Protein AF-A0A7W1AEA5-F1 (afdb_monomer)

Foldseek 3Di:
DFQLVQWDFPDDAAEQFDFQVNVVCVCVVVVHFKHFYAPDPPQQAGDFMDGPVLCVVVDVVVPHDRRPHTPNSSGDPPAAEEERGDDQAQAEGEPQPDVVPPPDQHKYFYAHPVRHGGTIRRHSVPDPRHHYDDD

Secondary structure (DSSP, 8-state):
-BHHHHSEES---EETT-BHHHHHHHHHHHT-SEEEEES-TTT-BEEEEEEHHHIIIIIITTT--TTS-BSTTT-BS-S-EE-TT-B-TT-EEE--S-TT-TTPPP-EEEE-TT-BEEEEES-GGGSTT-EEE--

Mean predicted aligned error: 2.83 Å

Nearest PDB structures (foldseek):
  3usb-assembly1_A  TM=7.096E-01  e=6.821E-07  Bacillus anthracis str. Ames
  1zfj-assembly1_A  TM=7.192E-01  e=8.841E-07  Streptococcus pyogenes
  2rif-assembly1_A  TM=8.170E-01  e=1.263E-05  unclassified
  3tsd-assembly1_A  TM=7.100E-01  e=1.305E-06  Bacillus anthracis str. Ames
  2pfi-assembly1_A  TM=6.129E-01  e=7.279E-05  Homo sapiens

pLDDT: mean 95.32, std 5.15, range [71.5, 98.75]

Sequence (135 aa):
MKASDAMVADPHVAVAGAMASEVAIMLRTRNISVVPVVDDHRTRRLLGTLSDRDLVTRCLAEGKHPWHTRADSLMRTNSPVVGPDQELTGYQVRMDLDPNESHLRPTITVVDGEGLVIGFISHPEQIAGVEIVWG

Radius of gyration: 14.47 Å; Cα contacts (8 Å, |Δi|>4): 286; chains: 1; bounding box: 31×28×40 Å

Structure (mmCIF, N/CA/C/O backbone):
data_AF-A0A7W1AEA5-F1
#
_entry.id   AF-A0A7W1AEA5-F1
#
loop_
_atom_site.group_PDB
_atom_site.id
_atom_site.type_symbol
_atom_site.label_atom_id
_atom_site.label_alt_id
_atom_site.label_comp_id
_atom_site.label_asym_id
_atom_site.label_entity_id
_atom_site.label_seq_id
_atom_site.pdbx_PDB_ins_code
_atom_site.Cartn_x
_atom_site.Cartn_y
_atom_site.Cartn_z
_atom_site.occupancy
_atom_site.B_iso_or_equiv
_atom_site.auth_seq_id
_atom_site.auth_comp_id
_atom_site.auth_asym_id
_atom_site.auth_atom_id
_atom_site.pdbx_PDB_model_num
ATOM 1 N N . MET A 1 1 ? -11.798 4.882 18.206 1.00 94.31 1 MET A N 1
ATOM 2 C CA . MET A 1 1 ? -12.403 4.697 16.863 1.00 94.31 1 MET A CA 1
ATOM 3 C C . MET A 1 1 ? -11.653 3.552 16.243 1.00 94.31 1 MET A C 1
ATOM 5 O O . MET A 1 1 ? -10.424 3.582 16.260 1.00 94.31 1 MET A O 1
ATOM 9 N N . LYS A 1 2 ? -12.376 2.558 15.742 1.00 97.75 2 LYS A N 1
ATOM 10 C CA . LYS A 1 2 ? -11.774 1.364 15.165 1.00 97.75 2 LYS A CA 1
ATOM 11 C C . LYS A 1 2 ? -11.379 1.595 13.712 1.00 97.75 2 LYS A C 1
ATOM 13 O O . LYS A 1 2 ? -11.933 2.462 13.039 1.00 97.75 2 LYS A O 1
ATOM 18 N N . ALA A 1 3 ? -10.454 0.788 13.204 1.00 98.19 3 ALA A N 1
ATOM 19 C CA . ALA A 1 3 ? -10.072 0.811 11.796 1.00 98.19 3 ALA A CA 1
ATOM 20 C C . ALA A 1 3 ? -11.276 0.584 10.866 1.00 98.19 3 ALA A C 1
ATOM 22 O O . ALA A 1 3 ? -11.394 1.258 9.842 1.00 98.19 3 ALA A O 1
ATOM 23 N N . SER A 1 4 ? -12.205 -0.294 11.252 1.00 98.06 4 SER A N 1
ATOM 24 C CA . SER A 1 4 ? -13.454 -0.537 10.523 1.00 98.06 4 SER A CA 1
ATOM 25 C C . SER A 1 4 ? -14.372 0.684 10.419 1.00 98.06 4 SER A C 1
ATOM 27 O O . SER A 1 4 ? -15.114 0.782 9.445 1.00 98.06 4 SER A O 1
ATOM 29 N N . ASP A 1 5 ? -14.301 1.623 11.368 1.00 97.44 5 ASP A N 1
ATOM 30 C CA . ASP A 1 5 ? -15.108 2.850 11.355 1.00 97.44 5 ASP A CA 1
ATOM 31 C C . ASP A 1 5 ? -14.573 3.887 10.348 1.00 97.44 5 ASP A C 1
ATOM 33 O O . ASP A 1 5 ? -15.313 4.769 9.915 1.00 97.44 5 ASP A O 1
ATOM 37 N N . ALA A 1 6 ? -13.283 3.807 9.995 1.00 97.50 6 ALA A N 1
ATOM 38 C CA . ALA A 1 6 ? -12.587 4.810 9.183 1.00 97.50 6 ALA A CA 1
ATOM 39 C C . ALA A 1 6 ? -12.165 4.318 7.788 1.00 97.50 6 ALA A C 1
ATOM 41 O O . ALA A 1 6 ? -11.844 5.127 6.916 1.00 97.50 6 ALA A O 1
ATOM 42 N N . MET A 1 7 ? -12.111 3.004 7.572 1.00 97.88 7 MET A N 1
ATOM 43 C CA . MET A 1 7 ? -11.662 2.421 6.309 1.00 97.88 7 MET A CA 1
ATOM 44 C C . MET A 1 7 ? -12.674 2.611 5.176 1.00 97.88 7 MET A C 1
ATOM 46 O O . MET A 1 7 ? -13.887 2.581 5.375 1.00 97.88 7 MET A O 1
ATOM 50 N N . VAL A 1 8 ? -12.169 2.671 3.946 1.00 97.81 8 VAL A N 1
ATOM 51 C CA . VAL A 1 8 ? -12.970 2.329 2.769 1.00 97.81 8 VAL A CA 1
ATOM 52 C C . VAL A 1 8 ? -13.068 0.808 2.713 1.00 97.81 8 VAL A C 1
ATOM 54 O O . VAL A 1 8 ? -12.049 0.135 2.549 1.00 97.81 8 VAL A O 1
ATOM 57 N N . ALA A 1 9 ? -14.278 0.276 2.879 1.00 97.88 9 ALA A N 1
ATOM 58 C CA . ALA A 1 9 ? -14.550 -1.152 2.749 1.00 97.88 9 ALA A CA 1
ATOM 59 C C . ALA A 1 9 ? -14.453 -1.605 1.285 1.00 97.88 9 ALA A C 1
ATOM 61 O O . ALA A 1 9 ? -14.742 -0.828 0.376 1.00 97.88 9 ALA A O 1
ATOM 62 N N . ASP A 1 10 ? -14.066 -2.866 1.075 1.00 95.69 10 ASP A N 1
ATOM 63 C CA . ASP A 1 10 ? -13.898 -3.470 -0.255 1.00 95.69 10 ASP A CA 1
ATOM 64 C C . ASP A 1 10 ? -13.075 -2.591 -1.228 1.00 95.69 10 ASP A C 1
ATOM 66 O O . ASP A 1 10 ? -13.551 -2.181 -2.292 1.00 95.69 10 ASP A O 1
ATOM 70 N N . PRO A 1 11 ? -11.824 -2.241 -0.867 1.00 96.81 11 PRO A N 1
ATOM 71 C CA . PRO A 1 11 ? -11.009 -1.367 -1.695 1.00 96.81 11 PRO A CA 1
ATOM 72 C C . PRO A 1 11 ? -10.676 -2.045 -3.026 1.00 96.81 11 PRO A C 1
ATOM 74 O O . PRO A 1 11 ? -10.617 -3.274 -3.130 1.00 96.81 11 PRO A O 1
ATOM 77 N N . HIS A 1 12 ? -10.379 -1.241 -4.047 1.00 97.62 12 HIS A N 1
ATOM 78 C CA . HIS A 1 12 ? -9.722 -1.765 -5.241 1.00 97.62 12 HIS A CA 1
ATOM 79 C C . HIS A 1 12 ? -8.379 -2.394 -4.861 1.00 97.62 12 HIS A C 1
ATOM 81 O O . HIS A 1 12 ? -7.667 -1.865 -4.010 1.00 97.62 12 HIS A O 1
ATOM 87 N N . VAL A 1 13 ? -8.044 -3.513 -5.501 1.00 98.25 13 VAL A N 1
ATOM 88 C CA . VAL A 1 13 ? -6.787 -4.243 -5.307 1.00 98.25 13 VAL A CA 1
ATOM 89 C C . VAL A 1 13 ? -6.163 -4.564 -6.661 1.00 98.25 13 VAL A C 1
ATOM 91 O O . VAL A 1 13 ? -6.878 -4.782 -7.642 1.00 98.25 13 VAL A O 1
ATOM 94 N N . ALA A 1 14 ? -4.836 -4.621 -6.710 1.00 98.50 14 ALA A N 1
ATOM 95 C CA . ALA A 1 14 ? -4.098 -5.186 -7.831 1.00 98.50 14 ALA A CA 1
ATOM 96 C C . ALA A 1 14 ? -3.688 -6.622 -7.490 1.00 98.50 14 ALA A C 1
ATOM 98 O O . ALA A 1 14 ? -3.293 -6.901 -6.364 1.00 98.50 14 ALA A O 1
ATOM 99 N N . VAL A 1 15 ? -3.755 -7.544 -8.446 1.00 98.50 15 VAL A N 1
ATOM 100 C CA . VAL A 1 15 ? -3.172 -8.880 -8.254 1.00 98.50 15 VAL A CA 1
ATOM 101 C C . VAL A 1 15 ? -1.670 -8.844 -8.512 1.00 98.50 15 VAL A C 1
ATOM 103 O O . VAL A 1 15 ? -1.200 -8.057 -9.333 1.00 98.50 15 VAL A O 1
ATOM 106 N N . ALA A 1 16 ? -0.925 -9.732 -7.858 1.00 98.12 16 ALA A N 1
ATOM 107 C CA . ALA A 1 16 ? 0.528 -9.862 -7.956 1.00 98.12 16 ALA A CA 1
ATOM 108 C C . ALA A 1 16 ? 1.052 -9.815 -9.403 1.00 98.12 16 ALA A C 1
ATOM 110 O O . ALA A 1 16 ? 2.032 -9.136 -9.708 1.00 98.12 16 ALA A O 1
ATOM 111 N N . GLY A 1 17 ? 0.362 -10.517 -10.307 1.00 98.25 17 GLY A N 1
ATOM 112 C CA . GLY A 1 17 ? 0.736 -10.626 -11.715 1.00 98.25 17 GLY A CA 1
ATOM 113 C C . GLY A 1 17 ? 0.302 -9.478 -12.624 1.00 98.25 17 GLY A C 1
ATOM 114 O O . GLY A 1 17 ? 0.660 -9.520 -13.799 1.00 98.25 17 GLY A O 1
ATOM 115 N N . ALA A 1 18 ? -0.441 -8.487 -12.122 1.00 98.50 18 ALA A N 1
ATOM 116 C CA . ALA A 1 18 ? -0.842 -7.330 -12.917 1.00 98.50 18 ALA A CA 1
ATOM 117 C C . ALA A 1 18 ? 0.392 -6.555 -13.393 1.00 98.50 18 ALA A C 1
ATOM 119 O O . ALA A 1 18 ? 1.368 -6.406 -12.657 1.00 98.50 18 ALA A O 1
ATOM 120 N N . MET A 1 19 ? 0.352 -6.042 -14.615 1.00 98.75 19 MET A N 1
ATOM 121 C CA . MET A 1 19 ? 1.418 -5.218 -15.165 1.00 98.75 19 MET A CA 1
ATOM 122 C C . MET A 1 19 ? 1.382 -3.820 -14.546 1.00 98.75 19 MET A C 1
ATOM 124 O O . MET A 1 19 ? 0.322 -3.265 -14.258 1.00 98.75 19 MET A O 1
ATOM 128 N N . ALA A 1 20 ? 2.548 -3.194 -14.411 1.00 98.75 20 ALA A N 1
ATOM 129 C CA . ALA A 1 20 ? 2.695 -1.828 -13.916 1.00 98.75 20 ALA A CA 1
ATOM 130 C C . ALA A 1 20 ? 1.814 -0.828 -14.692 1.00 98.75 20 ALA A C 1
ATOM 132 O O . ALA A 1 20 ? 1.241 0.091 -14.111 1.00 98.75 20 ALA A O 1
ATOM 133 N N . SER A 1 21 ? 1.651 -1.038 -16.001 1.00 98.62 21 SER A N 1
ATOM 134 C CA . SER A 1 21 ? 0.723 -0.284 -16.857 1.00 98.62 21 SER A CA 1
ATOM 135 C C . SER A 1 21 ? -0.750 -0.452 -16.461 1.00 98.62 21 SER A C 1
ATOM 137 O O . SER A 1 21 ? -1.481 0.537 -16.423 1.00 98.62 21 SER A O 1
ATOM 139 N N . GLU A 1 22 ? -1.191 -1.663 -16.124 1.00 98.62 22 GLU A N 1
ATOM 140 C CA . GLU A 1 22 ? -2.557 -1.934 -15.659 1.00 98.62 22 GLU A CA 1
ATOM 141 C C . GLU A 1 22 ? -2.817 -1.259 -14.311 1.00 98.62 22 GLU A C 1
ATOM 143 O O . GLU A 1 22 ? -3.857 -0.624 -14.127 1.00 98.62 22 GLU A O 1
ATOM 148 N N . VAL A 1 23 ? -1.838 -1.309 -13.400 1.00 98.69 23 VAL A N 1
ATOM 149 C CA . VAL A 1 23 ? -1.905 -0.581 -12.126 1.00 98.69 23 VAL A CA 1
ATOM 150 C C . VAL A 1 23 ? -1.980 0.925 -12.376 1.00 98.69 23 VAL A C 1
ATOM 152 O O . VAL A 1 23 ? -2.868 1.579 -11.839 1.00 98.69 23 VAL A O 1
ATOM 155 N N . ALA A 1 24 ? -1.136 1.487 -13.246 1.00 98.62 24 ALA A N 1
ATOM 156 C CA . ALA A 1 24 ? -1.178 2.911 -13.590 1.00 98.62 24 ALA A CA 1
ATOM 157 C C . ALA A 1 24 ? -2.547 3.341 -14.154 1.00 98.62 24 ALA A C 1
ATOM 159 O O . ALA A 1 24 ? -3.085 4.391 -13.791 1.00 98.62 24 ALA A O 1
ATOM 160 N N . ILE A 1 25 ? -3.140 2.516 -15.024 1.00 98.62 25 ILE A N 1
ATOM 161 C CA . ILE A 1 25 ? -4.488 2.739 -15.557 1.00 98.62 25 ILE A CA 1
ATOM 162 C C . ILE A 1 25 ? -5.525 2.690 -14.434 1.00 98.62 25 ILE A C 1
ATOM 164 O O . ILE A 1 25 ? -6.415 3.543 -14.413 1.00 98.62 25 ILE A O 1
ATOM 168 N N . MET A 1 26 ? -5.418 1.739 -13.501 1.00 98.44 26 MET A N 1
ATOM 169 C CA . MET A 1 26 ? -6.302 1.639 -12.339 1.00 98.44 26 MET A CA 1
ATOM 170 C C . MET A 1 26 ? -6.211 2.889 -11.460 1.00 98.44 26 MET A C 1
ATOM 172 O O . MET A 1 26 ? -7.250 3.485 -11.185 1.00 98.44 26 MET A O 1
ATOM 176 N N . LEU A 1 27 ? -5.000 3.321 -11.091 1.00 97.94 27 LEU A N 1
ATOM 177 C CA . LEU A 1 27 ? -4.765 4.520 -10.280 1.00 97.94 27 LEU A CA 1
ATOM 178 C C . LEU A 1 27 ? -5.433 5.752 -10.911 1.00 97.94 27 LEU A C 1
ATOM 180 O O . LEU A 1 27 ? -6.242 6.425 -10.271 1.00 97.94 27 LEU A O 1
ATOM 184 N N . ARG A 1 28 ? -5.208 5.980 -12.214 1.00 98.31 28 ARG A N 1
ATOM 185 C CA . ARG A 1 28 ? -5.842 7.081 -12.959 1.00 98.31 28 ARG A CA 1
ATOM 186 C C . ARG A 1 28 ? -7.364 6.954 -13.008 1.00 98.31 28 ARG A C 1
ATOM 188 O O . ARG A 1 28 ? -8.075 7.915 -12.743 1.00 98.31 28 ARG A O 1
ATOM 195 N N . THR A 1 29 ? -7.869 5.787 -13.398 1.00 98.25 29 THR A N 1
ATOM 196 C CA . THR A 1 29 ? -9.301 5.584 -13.688 1.00 98.25 29 THR A CA 1
ATOM 197 C C . THR A 1 29 ? -10.144 5.610 -12.418 1.00 98.25 29 THR A C 1
ATOM 199 O O . THR A 1 29 ? -11.287 6.057 -12.445 1.00 98.25 29 THR A O 1
ATOM 202 N N . ARG A 1 30 ? -9.586 5.136 -11.301 1.00 97.31 30 ARG A N 1
ATOM 203 C CA . ARG A 1 30 ? -10.244 5.136 -9.991 1.00 97.31 30 ARG A CA 1
ATOM 204 C C . ARG A 1 30 ? -9.942 6.389 -9.170 1.00 97.31 30 ARG A C 1
ATOM 206 O O . ARG A 1 30 ? -10.510 6.530 -8.096 1.00 97.31 30 ARG A O 1
ATOM 213 N N . ASN A 1 31 ? -9.099 7.289 -9.682 1.00 96.25 31 ASN A N 1
ATOM 214 C CA . ASN A 1 31 ? -8.654 8.503 -9.000 1.00 96.25 31 ASN A CA 1
ATOM 215 C C . ASN A 1 31 ? -8.061 8.212 -7.605 1.00 96.25 31 ASN A C 1
ATOM 217 O O . ASN A 1 31 ? -8.451 8.812 -6.606 1.00 96.25 31 ASN A O 1
ATOM 221 N N . ILE A 1 32 ? -7.135 7.251 -7.548 1.00 95.75 32 ILE A N 1
ATOM 222 C CA . ILE A 1 32 ? -6.411 6.825 -6.340 1.00 95.75 32 ILE A CA 1
ATOM 223 C C . ILE A 1 32 ? -4.904 6.808 -6.619 1.00 95.75 32 ILE A C 1
ATOM 225 O O . ILE A 1 32 ? -4.492 6.690 -7.770 1.00 95.75 32 ILE A O 1
ATOM 229 N N . SER A 1 33 ? -4.074 6.891 -5.578 1.00 95.12 33 SER A N 1
ATOM 230 C CA . SER A 1 33 ? -2.606 6.926 -5.713 1.00 95.12 33 SER A CA 1
ATOM 231 C C . SER A 1 33 ? -1.879 5.715 -5.125 1.00 95.12 33 SER A C 1
ATOM 233 O O . SER A 1 33 ? -0.684 5.554 -5.359 1.00 95.12 33 SER A O 1
ATOM 235 N N . VAL A 1 34 ? -2.579 4.854 -4.379 1.00 96.56 34 VAL A N 1
ATOM 236 C CA . VAL A 1 34 ? -2.027 3.640 -3.759 1.00 96.56 34 VAL A CA 1
ATOM 237 C C . VAL A 1 34 ? -3.066 2.529 -3.827 1.00 96.56 34 VAL A C 1
ATOM 239 O O . VAL A 1 34 ? -4.259 2.787 -3.660 1.00 96.56 34 VAL A O 1
ATOM 242 N N . VAL A 1 35 ? -2.612 1.300 -4.053 1.00 97.44 35 VAL A N 1
ATOM 243 C CA . VAL A 1 35 ? -3.461 0.111 -4.095 1.00 97.44 35 VAL A CA 1
ATOM 244 C C . VAL A 1 35 ? -2.810 -1.051 -3.329 1.00 97.44 35 VAL A C 1
ATOM 246 O O . VAL A 1 35 ? -1.599 -1.255 -3.460 1.00 97.44 35 VAL A O 1
ATOM 249 N N . PRO A 1 36 ? -3.565 -1.836 -2.537 1.00 98.25 36 PRO A N 1
ATOM 250 C CA . PRO A 1 36 ? -3.083 -3.113 -2.025 1.00 98.25 36 PRO A CA 1
ATOM 251 C C . PRO A 1 36 ? -2.812 -4.093 -3.169 1.00 98.25 36 PRO A C 1
ATOM 253 O O . PRO A 1 36 ? -3.607 -4.215 -4.105 1.00 98.25 36 PRO A O 1
ATOM 256 N N . VAL A 1 37 ? -1.701 -4.811 -3.073 1.00 98.69 37 VAL A N 1
ATOM 257 C CA . VAL A 1 37 ? -1.349 -5.914 -3.963 1.00 98.69 37 VAL A CA 1
ATOM 258 C C . VAL A 1 37 ? -1.678 -7.223 -3.260 1.00 98.69 37 VAL A C 1
ATOM 260 O O . VAL A 1 37 ? -1.246 -7.442 -2.128 1.00 98.69 37 VAL A O 1
ATOM 263 N N . VAL A 1 38 ? -2.448 -8.080 -3.923 1.00 98.69 38 VAL A N 1
ATOM 264 C CA . VAL A 1 38 ? -2.935 -9.356 -3.387 1.00 98.69 38 VAL A CA 1
ATOM 265 C C . VAL A 1 38 ? -2.481 -10.546 -4.231 1.00 98.69 38 VAL A C 1
ATOM 267 O O . VAL A 1 38 ? -2.082 -10.378 -5.383 1.00 98.69 38 VAL A O 1
ATOM 270 N N . ASP A 1 39 ? -2.541 -11.750 -3.667 1.00 98.12 39 ASP A N 1
ATOM 271 C CA . ASP A 1 39 ? -2.245 -13.007 -4.371 1.00 98.12 39 ASP A CA 1
ATOM 272 C C . ASP A 1 39 ? -3.164 -13.233 -5.581 1.00 98.12 39 ASP A C 1
ATOM 274 O O . ASP A 1 39 ? -2.685 -13.416 -6.702 1.00 98.12 39 ASP A O 1
ATOM 278 N N . ASP A 1 40 ? -4.476 -13.165 -5.368 1.00 96.75 40 ASP A N 1
ATOM 279 C CA . ASP A 1 40 ? -5.507 -13.316 -6.384 1.00 96.75 40 ASP A CA 1
ATOM 280 C C . ASP A 1 40 ? -6.800 -12.557 -6.019 1.00 96.75 40 ASP A C 1
ATOM 282 O O . ASP A 1 40 ? -6.961 -12.024 -4.921 1.00 96.75 40 ASP A O 1
ATOM 286 N N . HIS A 1 41 ? -7.738 -12.460 -6.967 1.00 93.38 41 HIS A N 1
ATOM 287 C CA . HIS A 1 41 ? -8.995 -11.724 -6.774 1.00 93.38 41 HIS A CA 1
ATOM 288 C C . HIS A 1 41 ? -10.023 -12.435 -5.883 1.00 93.38 41 HIS A C 1
ATOM 290 O O . HIS A 1 41 ? -10.981 -11.799 -5.447 1.00 93.38 41 HIS A O 1
ATOM 296 N N . ARG A 1 42 ? -9.873 -13.741 -5.656 1.00 92.75 42 ARG A N 1
ATOM 297 C CA . ARG A 1 42 ? -10.823 -14.571 -4.916 1.00 92.75 42 ARG A CA 1
ATOM 298 C C . ARG A 1 42 ? -10.508 -14.573 -3.427 1.00 92.75 42 ARG A C 1
ATOM 300 O O . ARG A 1 42 ? -11.419 -14.382 -2.632 1.00 92.75 42 ARG A O 1
ATOM 307 N N . THR A 1 43 ? -9.254 -14.812 -3.057 1.00 93.81 43 THR A N 1
ATOM 308 C CA . THR A 1 43 ? -8.801 -14.778 -1.659 1.00 93.81 43 THR A CA 1
ATOM 309 C C . THR A 1 43 ? -8.493 -13.350 -1.236 1.00 93.81 43 THR A C 1
ATOM 311 O O . THR A 1 43 ? -8.894 -12.946 -0.155 1.00 93.81 43 THR A O 1
ATOM 314 N N . ARG A 1 44 ? -7.846 -12.553 -2.097 1.00 97.50 44 ARG A N 1
ATOM 315 C CA . ARG A 1 44 ? -7.397 -11.186 -1.790 1.00 97.50 44 ARG A CA 1
ATOM 316 C C . ARG A 1 44 ? -6.459 -11.134 -0.583 1.00 97.50 44 ARG A C 1
ATOM 318 O O . ARG A 1 44 ? -6.510 -10.183 0.201 1.00 97.50 44 ARG A O 1
ATOM 325 N N . ARG A 1 45 ? -5.603 -12.141 -0.413 1.00 98.44 45 ARG A N 1
ATOM 326 C CA . ARG A 1 45 ? -4.598 -12.151 0.653 1.00 98.44 45 ARG A CA 1
ATOM 327 C C . ARG A 1 45 ? -3.573 -11.064 0.375 1.00 98.44 45 ARG A C 1
ATOM 329 O O . ARG A 1 45 ? -2.998 -11.022 -0.711 1.00 98.44 45 ARG A O 1
ATOM 336 N N . LEU A 1 46 ? -3.336 -10.198 1.354 1.00 98.62 46 LEU A N 1
ATOM 337 C CA . LEU A 1 46 ? -2.394 -9.094 1.203 1.00 98.62 46 LEU A CA 1
ATOM 338 C C . LEU A 1 46 ? -0.965 -9.606 0.986 1.00 98.62 46 LEU A C 1
ATOM 340 O O . LEU A 1 46 ? -0.469 -10.427 1.756 1.00 98.62 46 LEU A O 1
ATOM 344 N N . LEU A 1 47 ? -0.292 -9.062 -0.025 1.00 98.31 47 LEU A N 1
ATOM 345 C CA . LEU A 1 47 ? 1.140 -9.250 -0.261 1.00 98.31 47 LEU A CA 1
ATOM 346 C C . LEU A 1 47 ? 1.939 -7.968 -0.014 1.00 98.31 47 LEU A C 1
ATOM 348 O O . LEU A 1 47 ? 3.083 -8.033 0.425 1.00 98.31 47 LEU A O 1
ATOM 352 N N . GLY A 1 48 ? 1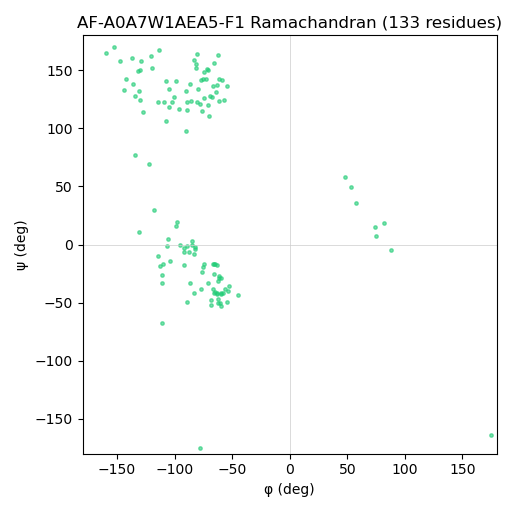.344 -6.808 -0.290 1.00 97.31 48 GLY A N 1
ATOM 353 C CA . GLY A 1 48 ? 1.996 -5.515 -0.140 1.00 97.31 48 GLY A CA 1
ATOM 354 C C . GLY A 1 48 ? 1.131 -4.366 -0.643 1.00 97.31 48 GLY A C 1
ATOM 355 O O . GLY A 1 48 ? -0.068 -4.520 -0.854 1.00 97.31 48 GLY A O 1
ATOM 356 N N . THR A 1 49 ? 1.734 -3.207 -0.867 1.00 96.81 49 THR A N 1
ATOM 357 C CA . THR A 1 49 ? 1.082 -2.029 -1.455 1.00 96.81 49 THR A CA 1
ATOM 358 C C . THR A 1 49 ? 1.911 -1.469 -2.601 1.00 96.81 49 THR A C 1
ATOM 360 O O . THR A 1 49 ? 3.133 -1.607 -2.624 1.00 96.81 49 THR A O 1
ATOM 363 N N . LEU A 1 50 ? 1.252 -0.853 -3.577 1.00 97.44 50 LEU A N 1
ATOM 364 C CA . LEU A 1 50 ? 1.905 -0.253 -4.734 1.00 97.44 50 LEU A CA 1
ATOM 365 C C . LEU A 1 50 ? 1.326 1.135 -5.002 1.00 97.44 50 LEU A C 1
ATOM 367 O O . LEU A 1 50 ? 0.108 1.299 -5.092 1.00 97.44 50 LEU A O 1
ATOM 371 N N . SER A 1 51 ? 2.203 2.130 -5.112 1.00 96.06 51 SER A N 1
ATOM 372 C CA . SER A 1 51 ? 1.843 3.536 -5.323 1.00 96.06 51 SER A CA 1
ATOM 373 C C . SER A 1 51 ? 2.279 4.077 -6.686 1.00 96.06 51 SER A C 1
ATOM 375 O O . SER A 1 51 ? 3.102 3.481 -7.382 1.00 96.06 51 SER A O 1
ATOM 377 N N . ASP A 1 52 ? 1.763 5.247 -7.058 1.00 96.19 52 ASP A N 1
ATOM 378 C CA . ASP A 1 52 ? 2.271 6.031 -8.189 1.00 96.19 52 ASP A CA 1
ATOM 379 C C . ASP A 1 52 ? 3.782 6.308 -8.084 1.00 96.19 52 ASP A C 1
ATOM 381 O O . ASP A 1 52 ? 4.508 6.169 -9.072 1.00 96.19 52 ASP A O 1
ATOM 385 N N . ARG A 1 53 ? 4.284 6.611 -6.881 1.00 94.62 53 ARG A N 1
ATOM 386 C CA . ARG A 1 53 ? 5.712 6.790 -6.612 1.00 94.62 53 ARG A CA 1
ATOM 387 C C . ARG A 1 53 ? 6.499 5.530 -6.933 1.00 94.62 53 ARG A C 1
ATOM 389 O O . ARG A 1 53 ? 7.549 5.649 -7.546 1.00 94.62 53 ARG A O 1
ATOM 396 N N . ASP A 1 54 ? 6.000 4.352 -6.579 1.00 95.44 54 ASP A N 1
ATOM 397 C CA . ASP A 1 54 ? 6.686 3.089 -6.875 1.00 95.44 54 ASP A CA 1
ATOM 398 C C . ASP A 1 54 ? 6.749 2.806 -8.372 1.00 95.44 54 ASP A C 1
ATOM 400 O O . ASP A 1 54 ? 7.780 2.367 -8.879 1.00 95.44 54 ASP A O 1
ATOM 404 N N . LEU A 1 55 ? 5.683 3.122 -9.112 1.00 97.75 55 LEU A N 1
ATOM 405 C CA . LEU A 1 55 ? 5.711 3.052 -10.572 1.00 97.75 55 LEU A CA 1
ATOM 406 C C . LEU A 1 55 ? 6.791 3.986 -11.139 1.00 97.75 55 LEU A C 1
ATOM 408 O O . LEU A 1 55 ? 7.536 3.604 -12.041 1.00 97.75 55 LEU A O 1
ATOM 412 N N . VAL A 1 56 ? 6.927 5.193 -10.591 1.00 96.75 56 VAL A N 1
ATOM 413 C CA . VAL A 1 56 ? 7.959 6.143 -11.020 1.00 96.75 56 VAL A CA 1
ATOM 414 C C . VAL A 1 56 ? 9.361 5.664 -10.641 1.00 96.75 56 VAL A C 1
ATOM 416 O O . VAL A 1 56 ? 10.234 5.618 -11.502 1.00 96.75 56 VAL A O 1
ATOM 419 N N . THR A 1 57 ? 9.600 5.307 -9.381 1.00 94.44 57 THR A N 1
ATOM 420 C CA . THR A 1 57 ? 10.952 5.091 -8.851 1.00 94.44 57 THR A CA 1
ATOM 421 C C . THR A 1 57 ? 11.472 3.678 -9.070 1.00 94.44 57 THR A C 1
ATOM 423 O O . THR A 1 57 ? 12.665 3.524 -9.295 1.00 94.44 57 THR A O 1
ATOM 426 N N . ARG A 1 58 ? 10.603 2.661 -9.043 1.00 95.38 58 ARG A N 1
ATOM 427 C CA . ARG A 1 58 ? 10.991 1.239 -9.123 1.00 95.38 58 ARG A CA 1
ATOM 428 C C . ARG A 1 58 ? 10.725 0.609 -10.490 1.00 95.38 58 ARG A C 1
ATOM 430 O O . ARG A 1 58 ? 11.226 -0.480 -10.767 1.00 95.38 58 ARG A O 1
ATOM 437 N N . CYS A 1 59 ? 9.939 1.267 -11.351 1.00 98.12 59 CYS A N 1
ATOM 438 C CA . CYS A 1 59 ? 9.737 0.852 -12.744 1.00 98.12 59 CYS A CA 1
ATOM 439 C C . CYS A 1 59 ? 10.385 1.832 -13.726 1.00 98.12 59 CYS A C 1
ATOM 441 O O . CYS A 1 59 ? 11.349 1.472 -14.398 1.00 98.12 59 CYS A O 1
ATOM 443 N N . LEU A 1 60 ? 9.873 3.064 -13.821 1.00 98.19 60 LEU A N 1
ATOM 444 C CA . LEU A 1 60 ? 10.285 4.001 -14.873 1.00 98.19 60 LEU A CA 1
ATOM 445 C C . LEU A 1 60 ? 11.733 4.476 -14.710 1.00 98.19 60 LEU A C 1
ATOM 447 O O . LEU A 1 60 ? 12.499 4.427 -15.670 1.00 98.19 60 LEU A O 1
ATOM 451 N N . ALA A 1 61 ? 12.124 4.898 -13.507 1.00 97.31 61 ALA A N 1
ATOM 452 C CA . ALA A 1 61 ? 13.476 5.389 -13.234 1.00 97.31 61 ALA A CA 1
ATOM 453 C C . ALA A 1 61 ? 14.550 4.2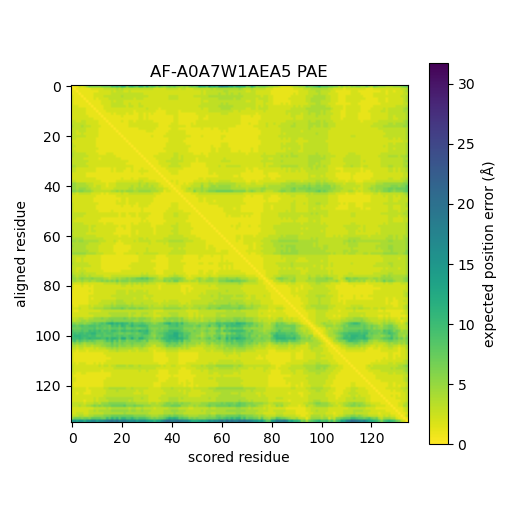97 -13.377 1.00 97.31 61 ALA A C 1
ATOM 455 O O . ALA A 1 61 ? 15.696 4.601 -13.694 1.00 97.31 61 ALA A O 1
ATOM 456 N N . GLU A 1 62 ? 14.173 3.029 -13.207 1.00 97.31 62 GLU A N 1
ATOM 457 C CA . GLU A 1 62 ? 15.052 1.876 -13.428 1.00 97.31 62 GLU A CA 1
ATOM 458 C C . GLU A 1 62 ? 15.098 1.420 -14.899 1.00 97.31 62 GLU A C 1
ATOM 460 O O . GLU A 1 62 ? 15.783 0.453 -15.228 1.00 97.31 62 GLU A O 1
ATOM 465 N N . GLY A 1 63 ? 14.364 2.081 -15.803 1.00 97.81 63 GLY A N 1
ATOM 466 C CA . GLY A 1 63 ? 14.315 1.730 -17.225 1.00 97.81 63 GLY A CA 1
ATOM 467 C C . GLY A 1 63 ? 13.509 0.465 -17.542 1.00 97.81 63 GLY A C 1
ATOM 468 O O . GLY A 1 63 ? 13.614 -0.073 -18.647 1.00 97.81 63 GLY A O 1
ATOM 469 N N . LYS A 1 64 ? 12.693 -0.028 -16.602 1.00 98.38 64 LYS A N 1
ATOM 470 C CA . LYS A 1 64 ? 11.833 -1.198 -16.815 1.00 98.38 64 LYS A CA 1
ATOM 471 C C . LYS A 1 64 ? 10.620 -0.832 -17.671 1.00 98.38 64 LYS A C 1
ATOM 473 O O . LYS A 1 64 ? 10.021 0.233 -17.516 1.00 98.38 64 LYS A O 1
ATOM 478 N N . HIS A 1 65 ? 10.208 -1.745 -18.551 1.00 98.19 65 HIS A N 1
ATOM 479 C CA . HIS A 1 65 ? 9.053 -1.526 -19.420 1.00 98.19 65 HIS A CA 1
ATOM 480 C C . HIS A 1 65 ? 7.726 -1.800 -18.671 1.00 98.19 65 HIS A C 1
ATOM 482 O O . HIS A 1 65 ? 7.516 -2.934 -18.222 1.00 98.19 65 HIS A O 1
ATOM 488 N N . PRO A 1 66 ? 6.781 -0.839 -18.573 1.00 98.00 66 PRO A N 1
ATOM 489 C CA . PRO A 1 66 ? 5.562 -0.998 -17.762 1.00 98.00 66 PRO A CA 1
ATOM 490 C C . PRO A 1 66 ? 4.593 -2.095 -18.222 1.00 98.00 66 PRO A C 1
ATOM 492 O O . PRO A 1 66 ? 3.710 -2.506 -17.472 1.00 98.00 66 PRO A O 1
ATOM 495 N N . TRP A 1 67 ? 4.729 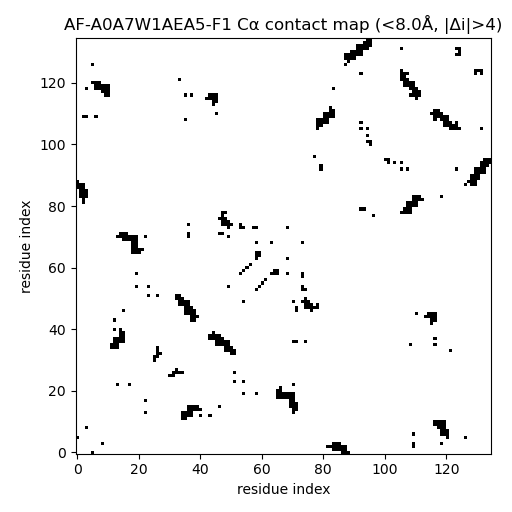-2.567 -19.461 1.00 98.06 67 TRP A N 1
ATOM 496 C CA . TRP A 1 67 ? 3.917 -3.661 -20.011 1.00 98.06 67 TRP A CA 1
ATOM 497 C C . TRP A 1 67 ? 4.490 -5.054 -19.719 1.00 98.06 67 TRP A C 1
ATOM 499 O O . TRP A 1 67 ? 3.860 -6.054 -20.043 1.00 98.06 67 TRP A O 1
ATOM 509 N N . HIS A 1 68 ? 5.690 -5.124 -19.135 1.00 97.94 68 HIS A N 1
ATOM 510 C CA . HIS A 1 68 ? 6.398 -6.375 -18.835 1.00 97.94 68 HIS A CA 1
ATOM 511 C C . HIS A 1 68 ? 6.919 -6.432 -17.393 1.00 97.94 68 HIS A C 1
ATOM 513 O O . HIS A 1 68 ? 7.709 -7.306 -17.051 1.00 97.94 68 HIS A O 1
ATOM 519 N N . THR A 1 69 ? 6.489 -5.497 -16.548 1.00 98.75 69 THR A N 1
ATOM 520 C CA . THR A 1 69 ? 6.898 -5.419 -15.144 1.00 98.75 69 THR A CA 1
ATOM 521 C C . THR A 1 69 ? 5.684 -5.678 -14.276 1.00 98.75 69 THR A C 1
ATOM 523 O O . THR A 1 69 ? 4.684 -4.981 -14.421 1.00 98.75 69 THR A O 1
ATOM 526 N N . ARG A 1 70 ? 5.759 -6.688 -13.409 1.00 98.69 70 ARG A N 1
ATOM 527 C CA . ARG A 1 70 ? 4.651 -7.119 -12.549 1.00 98.6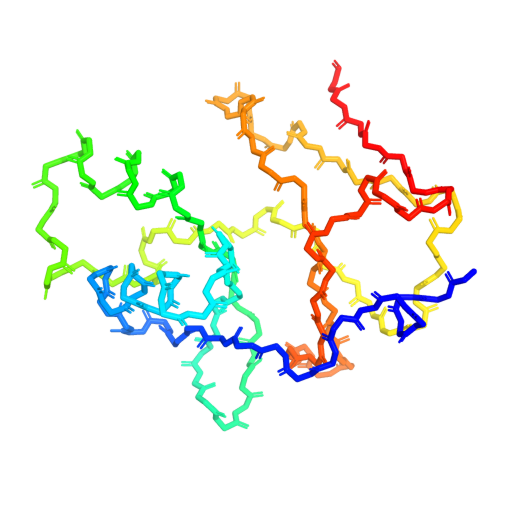9 70 ARG A CA 1
ATOM 528 C C . ARG A 1 70 ? 4.529 -6.251 -11.296 1.00 98.69 70 ARG A C 1
ATOM 530 O O . ARG A 1 70 ? 5.507 -5.664 -10.846 1.00 98.69 70 ARG A O 1
ATOM 537 N N . ALA A 1 71 ? 3.332 -6.193 -10.723 1.00 98.62 71 ALA A N 1
ATOM 538 C CA . ALA A 1 71 ? 3.046 -5.437 -9.510 1.00 98.62 71 ALA A CA 1
ATOM 539 C C . ALA A 1 71 ? 3.803 -5.993 -8.293 1.00 98.62 71 ALA A C 1
ATOM 541 O O . ALA A 1 71 ? 4.354 -5.221 -7.511 1.00 98.62 71 ALA A O 1
ATOM 542 N N . ASP A 1 72 ? 3.882 -7.319 -8.162 1.00 98.25 72 ASP A N 1
ATOM 543 C CA . ASP A 1 72 ? 4.587 -7.995 -7.064 1.00 98.25 72 ASP A CA 1
ATOM 544 C C . ASP A 1 72 ? 6.090 -7.692 -6.996 1.00 98.25 72 ASP A C 1
ATOM 546 O O . ASP A 1 72 ? 6.659 -7.675 -5.907 1.00 98.25 72 ASP A O 1
ATOM 550 N N . SER A 1 73 ? 6.735 -7.392 -8.124 1.00 98.12 73 SER A N 1
ATOM 551 C CA . SER A 1 73 ? 8.151 -7.011 -8.155 1.00 98.12 73 SER A CA 1
ATOM 552 C C . SER A 1 73 ? 8.407 -5.531 -7.851 1.00 98.12 73 SER A C 1
ATOM 554 O O . SER A 1 73 ? 9.562 -5.130 -7.706 1.00 98.12 73 SER A O 1
ATOM 556 N N . LEU A 1 74 ? 7.351 -4.717 -7.760 1.00 97.69 74 LEU A N 1
ATOM 557 C CA . LEU A 1 74 ? 7.422 -3.278 -7.483 1.00 97.69 74 LEU A CA 1
ATOM 558 C C . LEU A 1 74 ? 6.874 -2.911 -6.099 1.00 97.69 74 LEU A C 1
ATOM 560 O O . LEU A 1 74 ? 7.264 -1.883 -5.537 1.00 97.69 74 LEU A O 1
ATOM 564 N N . MET A 1 75 ? 5.966 -3.734 -5.567 1.00 96.62 75 MET A N 1
ATOM 565 C CA . MET A 1 75 ? 5.244 -3.464 -4.329 1.00 96.62 75 MET A CA 1
ATOM 566 C C . MET A 1 75 ? 6.162 -3.346 -3.109 1.00 96.62 75 MET A C 1
ATOM 568 O O . MET A 1 75 ? 7.312 -3.786 -3.074 1.00 96.62 75 MET A O 1
ATOM 572 N N . ARG A 1 76 ? 5.602 -2.760 -2.063 1.00 93.19 76 ARG A N 1
ATOM 573 C CA . ARG A 1 76 ? 6.196 -2.600 -0.744 1.00 93.19 76 ARG A CA 1
ATOM 574 C C . ARG A 1 76 ? 5.528 -3.529 0.243 1.00 93.19 76 ARG A C 1
ATOM 576 O O . ARG A 1 76 ? 4.309 -3.649 0.244 1.00 93.19 76 ARG A O 1
ATOM 583 N N . THR A 1 77 ? 6.313 -4.107 1.139 1.00 92.31 77 THR A N 1
ATOM 584 C CA . THR A 1 77 ? 5.815 -4.960 2.229 1.00 92.31 77 THR A CA 1
ATOM 585 C C . THR A 1 77 ? 5.874 -4.270 3.594 1.00 92.31 77 THR A C 1
ATOM 587 O O . THR A 1 77 ? 5.444 -4.842 4.588 1.00 92.31 77 THR A O 1
ATOM 590 N N . ASN A 1 78 ? 6.381 -3.034 3.650 1.00 85.50 78 ASN A N 1
ATOM 591 C CA . ASN A 1 78 ? 6.551 -2.246 4.872 1.00 85.50 78 ASN A CA 1
ATOM 592 C C . ASN A 1 78 ? 5.427 -1.217 5.106 1.00 85.50 78 ASN A C 1
ATOM 594 O O . ASN A 1 78 ? 5.588 -0.311 5.916 1.00 85.50 78 ASN A O 1
ATOM 598 N N . SER A 1 79 ? 4.289 -1.327 4.417 1.00 87.44 79 SER A N 1
ATOM 599 C CA . SER A 1 79 ? 3.114 -0.503 4.727 1.00 87.44 79 SER A CA 1
ATOM 600 C C . SER A 1 79 ? 2.385 -1.031 5.972 1.00 87.44 79 SER A C 1
ATOM 602 O O . SER A 1 79 ? 2.243 -2.248 6.089 1.00 87.44 79 SER A O 1
ATOM 604 N N . PRO A 1 80 ? 1.860 -0.166 6.858 1.00 94.56 80 PRO A N 1
ATOM 605 C CA . PRO A 1 80 ? 1.067 -0.583 8.014 1.00 94.56 80 PRO A CA 1
ATOM 606 C C . PRO A 1 80 ? -0.128 -1.479 7.656 1.00 94.56 80 PRO A C 1
ATOM 608 O O . PRO A 1 80 ? -0.887 -1.193 6.723 1.00 94.56 80 PRO A O 1
ATOM 611 N N . VAL A 1 81 ? -0.319 -2.538 8.447 1.00 97.12 81 VAL A N 1
ATOM 612 C CA . VAL A 1 81 ? -1.426 -3.496 8.323 1.00 97.12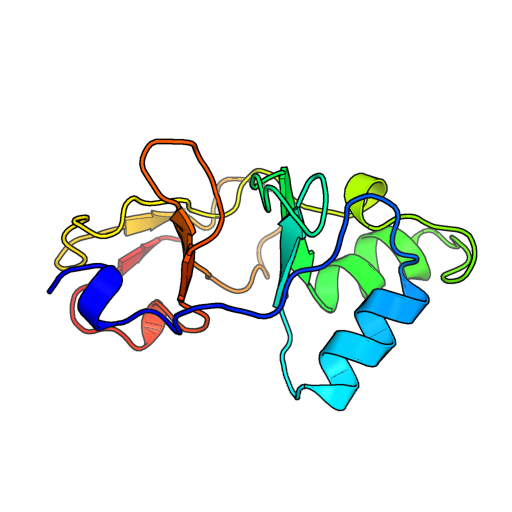 81 VAL A CA 1
ATOM 613 C C . VAL A 1 81 ? -2.071 -3.693 9.688 1.00 97.12 81 VAL A C 1
ATOM 615 O O . VAL A 1 81 ? -1.369 -3.911 10.675 1.00 97.12 81 VAL A O 1
ATOM 618 N N . VAL A 1 82 ? -3.399 -3.616 9.749 1.00 98.31 82 VAL A N 1
ATOM 619 C CA . VAL A 1 82 ? -4.167 -3.752 10.995 1.00 98.31 82 VAL A CA 1
ATOM 620 C C . VAL A 1 82 ? -5.404 -4.625 10.800 1.00 98.31 82 VAL A C 1
ATOM 622 O O . VAL A 1 82 ? -5.877 -4.806 9.679 1.00 98.31 82 VAL A O 1
ATOM 625 N N . GLY A 1 83 ? -5.947 -5.147 11.901 1.00 98.56 83 GLY A N 1
ATOM 626 C CA . GLY A 1 83 ? -7.271 -5.773 11.917 1.00 98.56 83 GLY A CA 1
ATOM 627 C C . GLY A 1 83 ? -8.406 -4.739 11.990 1.00 98.56 83 GLY A C 1
ATOM 628 O O . GLY A 1 83 ? -8.160 -3.592 12.371 1.00 98.56 83 GLY A O 1
ATOM 629 N N . PRO A 1 84 ? -9.661 -5.123 11.689 1.00 98.38 84 PRO A N 1
ATOM 630 C CA . PRO A 1 84 ? -10.801 -4.201 11.695 1.00 98.38 84 PRO A CA 1
ATOM 631 C C . PRO A 1 84 ? -11.075 -3.594 13.077 1.00 98.38 84 PRO A C 1
ATOM 633 O O . PRO A 1 84 ? -11.496 -2.446 13.166 1.00 98.38 84 PRO A O 1
ATOM 636 N N . ASP A 1 85 ? -10.785 -4.333 14.149 1.00 98.31 85 ASP A N 1
ATOM 637 C CA . ASP A 1 85 ? -10.993 -3.896 15.533 1.00 98.31 85 ASP A CA 1
ATOM 638 C C . ASP A 1 85 ? -9.841 -3.059 16.115 1.00 98.31 85 ASP A C 1
ATOM 640 O O . ASP A 1 85 ? -9.891 -2.695 17.289 1.00 98.31 85 ASP A O 1
ATOM 644 N N . GLN A 1 86 ? -8.804 -2.745 15.329 1.00 98.25 86 GLN A N 1
ATOM 645 C CA . GLN A 1 86 ? -7.685 -1.925 15.796 1.00 98.25 86 GLN A CA 1
ATOM 646 C C . GLN A 1 86 ? -8.165 -0.529 16.205 1.00 98.25 86 GLN A C 1
ATOM 648 O O . GLN A 1 86 ? -8.708 0.206 15.382 1.00 98.25 86 GLN A O 1
ATOM 653 N N . GLU A 1 87 ? -7.891 -0.131 17.448 1.00 97.81 87 GLU A N 1
ATOM 654 C CA . GLU A 1 87 ? -8.093 1.248 17.895 1.00 97.81 87 GLU A CA 1
ATOM 655 C C . GLU A 1 87 ? -7.077 2.179 17.227 1.00 97.81 87 GLU A C 1
ATOM 657 O O . GLU A 1 87 ? -5.870 1.933 17.274 1.00 97.81 87 GLU A O 1
ATOM 662 N N . LEU A 1 88 ? -7.573 3.250 16.605 1.00 97.31 88 LEU A N 1
ATOM 663 C CA . LEU A 1 88 ? -6.754 4.221 15.875 1.00 97.31 88 LEU A CA 1
ATOM 664 C C . LEU A 1 88 ? -6.290 5.402 16.737 1.00 97.31 88 LEU A C 1
ATOM 666 O O . LEU A 1 88 ? -5.357 6.108 16.369 1.00 97.31 88 LEU A O 1
ATOM 670 N N . THR A 1 89 ? -6.918 5.635 17.889 1.00 96.38 89 THR A N 1
ATOM 671 C CA . THR A 1 89 ? -6.518 6.720 18.792 1.00 96.38 89 THR A CA 1
ATOM 672 C C . THR A 1 89 ? -5.182 6.387 19.457 1.00 96.38 89 THR A C 1
ATOM 674 O O . THR A 1 89 ? -5.074 5.386 20.158 1.00 96.38 89 THR A O 1
ATOM 677 N N . GLY A 1 90 ? -4.173 7.230 19.237 1.00 94.25 90 GLY A N 1
ATOM 678 C CA . GLY A 1 90 ? -2.788 6.992 19.645 1.00 94.25 90 GLY A CA 1
ATOM 679 C C . GLY A 1 90 ? -2.055 5.971 18.770 1.00 94.25 90 GLY A C 1
ATOM 680 O O . GLY A 1 90 ? -0.949 5.559 19.116 1.00 94.25 90 GLY A O 1
ATOM 681 N N . TYR A 1 91 ? -2.652 5.520 17.659 1.00 97.00 91 TYR A N 1
ATOM 682 C CA . TYR A 1 91 ? -1.996 4.579 16.757 1.00 97.00 91 TYR A CA 1
ATOM 683 C C . TYR A 1 91 ? -0.920 5.297 15.944 1.00 97.00 91 TYR A C 1
ATOM 685 O O . TYR A 1 91 ? -1.194 6.290 15.266 1.00 97.00 91 TYR A O 1
ATOM 693 N N . GLN A 1 92 ? 0.301 4.769 15.994 1.00 95.62 92 GLN A N 1
ATOM 694 C CA . GLN A 1 92 ? 1.452 5.345 15.311 1.00 95.62 92 GLN A CA 1
ATOM 695 C C . GLN A 1 92 ? 1.690 4.666 13.966 1.00 95.62 92 GLN A C 1
ATOM 697 O O . GLN A 1 92 ? 2.037 3.487 13.880 1.00 95.62 92 GLN A O 1
ATOM 702 N N . VAL A 1 93 ? 1.553 5.447 12.903 1.00 94.19 93 VAL A N 1
ATOM 703 C CA . VAL A 1 93 ? 1.911 5.073 11.540 1.00 94.19 93 VAL A CA 1
ATOM 704 C C . VAL A 1 93 ? 3.364 5.474 11.313 1.00 94.19 93 VAL A C 1
ATOM 706 O O . VAL A 1 93 ? 3.677 6.632 11.036 1.00 94.19 93 VAL A O 1
ATOM 709 N N . ARG A 1 94 ? 4.266 4.502 11.465 1.00 90.19 94 ARG A N 1
ATOM 710 C CA . ARG A 1 94 ? 5.708 4.694 11.280 1.00 90.19 94 ARG A CA 1
ATOM 711 C C . ARG A 1 94 ? 6.084 4.714 9.807 1.00 90.19 94 ARG A C 1
ATOM 713 O O . ARG A 1 94 ? 5.856 3.735 9.100 1.00 90.19 94 ARG A O 1
ATOM 720 N N . MET A 1 95 ? 6.676 5.817 9.364 1.00 88.44 95 MET A N 1
ATOM 721 C CA . MET A 1 95 ? 7.107 6.036 7.980 1.00 88.44 95 MET A CA 1
ATOM 722 C C . MET A 1 95 ? 8.630 5.950 7.804 1.00 88.44 95 MET A C 1
ATOM 724 O O . MET A 1 95 ? 9.145 6.166 6.714 1.00 88.44 95 MET A O 1
ATOM 728 N N . ASP A 1 96 ? 9.357 5.604 8.864 1.00 82.38 96 ASP A N 1
ATOM 729 C CA . ASP A 1 96 ? 10.819 5.533 8.937 1.00 82.38 96 ASP A CA 1
ATOM 730 C C . ASP A 1 96 ? 11.372 4.108 8.756 1.00 82.38 96 ASP A C 1
ATOM 732 O O . ASP A 1 96 ? 12.499 3.805 9.142 1.00 82.38 96 ASP A O 1
ATOM 736 N N . LEU A 1 97 ? 10.571 3.210 8.175 1.00 81.69 97 LEU A N 1
ATOM 737 C CA . LEU A 1 97 ? 10.932 1.799 8.017 1.00 81.69 97 LEU A CA 1
ATOM 738 C C . LEU A 1 97 ? 11.952 1.550 6.894 1.00 81.69 97 LEU A C 1
ATOM 740 O O . LEU A 1 97 ? 12.598 0.504 6.898 1.00 81.69 97 LEU A O 1
ATOM 744 N N . ASP A 1 98 ? 12.103 2.481 5.947 1.00 83.00 98 ASP A N 1
ATOM 745 C CA . ASP A 1 98 ? 13.160 2.455 4.930 1.00 83.00 98 ASP A CA 1
ATOM 746 C C . ASP A 1 98 ? 13.920 3.797 4.926 1.00 83.00 98 ASP A C 1
ATOM 748 O O . ASP A 1 98 ? 13.340 4.831 4.575 1.00 83.00 98 ASP A O 1
ATOM 752 N N . PRO A 1 99 ? 15.216 3.816 5.296 1.00 80.12 99 PRO A N 1
ATOM 753 C CA . PRO A 1 99 ? 15.997 5.049 5.378 1.00 80.12 99 PRO A CA 1
ATOM 754 C C . PRO A 1 99 ? 16.233 5.717 4.015 1.00 80.12 99 PRO A C 1
ATOM 756 O O . PRO A 1 99 ? 16.595 6.891 3.969 1.00 80.12 99 PRO A O 1
ATOM 759 N N . ASN A 1 100 ? 16.031 5.004 2.904 1.00 81.25 100 ASN A N 1
ATOM 760 C CA . ASN A 1 100 ? 16.197 5.549 1.557 1.00 81.25 100 ASN A CA 1
ATOM 761 C C . ASN A 1 100 ? 14.906 6.174 1.006 1.00 81.25 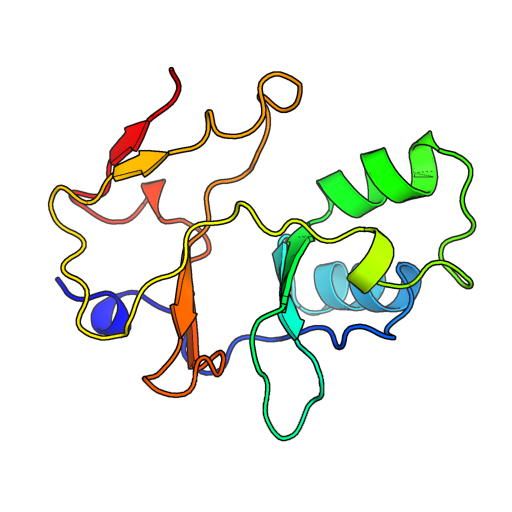100 ASN A C 1
ATOM 763 O O . ASN A 1 100 ? 14.892 6.676 -0.121 1.00 81.25 100 ASN A O 1
ATOM 767 N N . GLU A 1 101 ? 13.807 6.142 1.765 1.00 78.19 101 GLU A N 1
ATOM 768 C CA . GLU A 1 101 ? 12.480 6.502 1.267 1.00 78.19 101 GLU A CA 1
ATOM 769 C C . GLU A 1 101 ? 11.731 7.425 2.236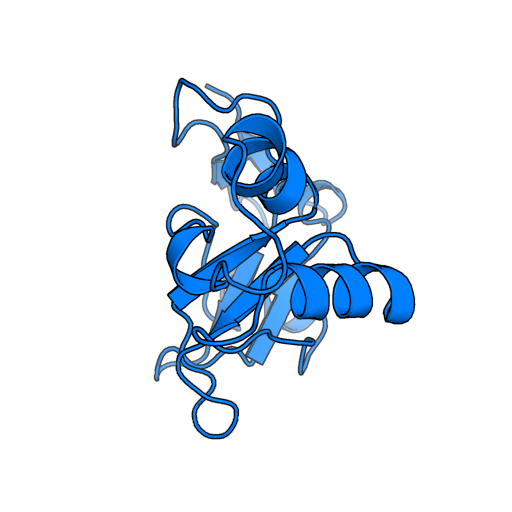 1.00 78.19 101 GLU A C 1
ATOM 771 O O . GLU A 1 101 ? 10.781 7.050 2.910 1.00 78.19 101 GLU A O 1
ATOM 776 N N . SER A 1 102 ? 12.113 8.702 2.231 1.00 78.06 102 SER A N 1
ATOM 777 C CA . SER A 1 102 ? 11.536 9.757 3.081 1.00 78.06 102 SER A CA 1
ATOM 778 C C . SER A 1 102 ? 10.233 10.387 2.562 1.00 78.06 102 SER A C 1
ATOM 780 O O . SER A 1 102 ? 9.670 11.270 3.199 1.00 78.06 102 SER A O 1
ATOM 782 N N . HIS A 1 103 ? 9.753 9.978 1.386 1.00 80.94 103 HIS A N 1
ATOM 783 C CA . HIS A 1 103 ? 8.602 10.593 0.705 1.00 80.94 103 HIS A CA 1
ATOM 784 C C . HIS A 1 103 ? 7.439 9.616 0.517 1.00 80.94 103 HIS A C 1
ATOM 786 O O . HIS A 1 103 ? 6.702 9.694 -0.470 1.00 80.94 103 HIS A O 1
ATOM 792 N N . LEU A 1 104 ? 7.311 8.648 1.424 1.00 83.94 104 LEU A N 1
ATOM 793 C CA . LEU A 1 104 ? 6.207 7.703 1.389 1.00 83.94 104 LEU A CA 1
ATOM 794 C C . LEU A 1 104 ? 4.911 8.376 1.809 1.00 83.94 104 LEU A C 1
ATOM 796 O O . LEU A 1 104 ? 4.862 9.221 2.697 1.00 83.94 104 LEU A O 1
ATOM 800 N N . ARG A 1 105 ? 3.833 7.984 1.144 1.00 88.00 105 ARG A N 1
ATOM 801 C CA . ARG A 1 105 ? 2.500 8.410 1.530 1.00 88.00 105 ARG A CA 1
ATOM 802 C C . ARG A 1 105 ? 1.996 7.451 2.616 1.00 88.00 105 ARG A C 1
ATOM 804 O O . ARG A 1 105 ? 1.955 6.247 2.347 1.00 88.00 105 ARG A O 1
ATOM 811 N N . PRO A 1 106 ? 1.598 7.933 3.803 1.00 92.25 106 PRO A N 1
ATOM 812 C CA . PRO A 1 106 ? 1.092 7.055 4.846 1.00 92.25 106 PRO A CA 1
ATOM 813 C C . PRO A 1 106 ? -0.234 6.430 4.405 1.00 92.25 106 PRO A C 1
ATOM 815 O O . PRO A 1 106 ? -1.092 7.087 3.819 1.00 92.25 106 PRO A O 1
ATOM 818 N N . THR A 1 107 ? -0.379 5.131 4.646 1.00 95.44 107 THR A N 1
ATOM 819 C CA . THR A 1 107 ? -1.593 4.349 4.377 1.00 95.44 107 THR A CA 1
ATOM 820 C C . THR A 1 107 ? -1.711 3.251 5.424 1.00 95.44 107 THR A C 1
ATOM 822 O O . THR A 1 107 ? -0.709 2.872 6.031 1.00 95.44 107 THR A O 1
ATOM 825 N N . ILE A 1 108 ? 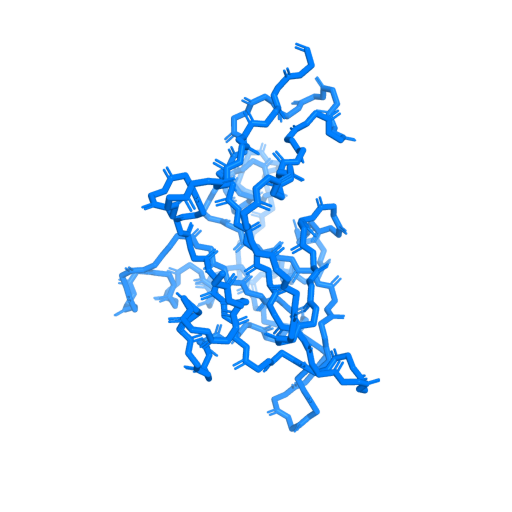-2.920 2.740 5.642 1.00 97.62 108 ILE A N 1
ATOM 826 C CA . ILE A 1 108 ? -3.138 1.556 6.478 1.00 97.62 108 ILE A CA 1
ATOM 827 C C . ILE A 1 108 ? -4.007 0.576 5.695 1.00 97.62 108 ILE A C 1
ATOM 829 O O . ILE A 1 108 ? -5.106 0.925 5.259 1.00 97.62 108 ILE A O 1
ATOM 833 N N . THR A 1 109 ? -3.530 -0.655 5.524 1.00 98.38 109 THR A N 1
ATOM 834 C CA . THR A 1 109 ? -4.353 -1.735 4.966 1.00 98.38 109 THR A CA 1
ATOM 835 C C . THR A 1 109 ? -5.062 -2.465 6.097 1.00 98.38 109 THR A C 1
ATOM 837 O O . THR A 1 109 ? -4.432 -2.834 7.086 1.00 98.38 109 THR A O 1
ATOM 840 N N . VAL A 1 110 ? -6.368 -2.683 5.957 1.00 98.62 110 VAL A N 1
ATOM 841 C CA . VAL A 1 110 ? -7.164 -3.426 6.937 1.00 98.62 110 VAL A CA 1
ATOM 842 C C . VAL A 1 110 ? -7.412 -4.831 6.407 1.00 98.62 110 VAL A C 1
ATOM 844 O O . VAL A 1 110 ? -7.964 -5.002 5.314 1.00 98.62 110 VAL A O 1
ATOM 847 N N . VAL A 1 111 ? -7.000 -5.830 7.182 1.00 98.69 111 VAL A N 1
ATOM 848 C CA . VAL A 1 111 ? -7.156 -7.249 6.849 1.00 98.69 111 VAL A CA 1
ATOM 849 C C . VAL A 1 111 ? -7.997 -7.977 7.889 1.00 98.69 111 VAL A C 1
ATOM 851 O O . VAL A 1 111 ? -8.034 -7.580 9.052 1.00 98.69 111 VAL A O 1
ATOM 854 N N . ASP A 1 112 ? -8.684 -9.037 7.481 1.00 98.06 112 ASP A N 1
ATOM 855 C CA . ASP A 1 112 ? -9.384 -9.924 8.412 1.00 98.06 112 ASP A CA 1
ATOM 856 C C . ASP A 1 112 ? -8.428 -10.903 9.128 1.00 98.06 112 ASP A C 1
ATOM 858 O O . ASP A 1 112 ? -7.204 -10.851 8.974 1.00 98.06 112 ASP A O 1
ATOM 862 N N . GLY A 1 113 ? -8.992 -11.818 9.925 1.00 97.44 113 GLY A N 1
ATOM 863 C CA . GLY A 1 113 ? -8.224 -12.834 10.652 1.00 97.44 113 GLY A CA 1
ATOM 864 C C . GLY A 1 113 ? -7.509 -13.856 9.759 1.00 97.44 113 GLY A C 1
ATOM 865 O O . GLY A 1 113 ? -6.588 -14.522 10.225 1.00 97.44 113 GLY A O 1
ATOM 866 N N . GLU A 1 114 ? -7.891 -13.967 8.486 1.00 97.31 114 GLU A N 1
ATOM 867 C CA . GLU A 1 114 ? -7.220 -14.812 7.499 1.00 97.31 114 GLU A CA 1
ATOM 868 C C . GLU A 1 114 ? -6.190 -14.031 6.670 1.00 97.31 114 GLU A C 1
ATOM 870 O O . GLU A 1 114 ? -5.504 -14.633 5.841 1.00 97.31 114 GLU A O 1
ATOM 875 N N . GLY A 1 115 ? -6.024 -12.724 6.902 1.00 97.75 115 GLY A N 1
ATOM 876 C CA . GLY A 1 115 ? -5.096 -11.854 6.177 1.00 97.75 115 GLY A CA 1
ATOM 877 C C . GLY A 1 115 ? -5.634 -11.353 4.833 1.00 97.75 115 GLY A C 1
ATOM 878 O O . GLY A 1 115 ? -4.844 -10.948 3.972 1.00 97.75 115 GLY A O 1
ATOM 879 N N . LEU A 1 116 ? -6.950 -11.410 4.622 1.00 98.31 116 LEU A N 1
ATOM 880 C CA . LEU A 1 116 ? -7.598 -10.959 3.392 1.00 98.31 116 LEU A CA 1
ATOM 881 C C . LEU A 1 116 ? -7.901 -9.464 3.480 1.00 98.31 116 LEU A C 1
ATOM 883 O O . LEU A 1 116 ? -8.343 -8.974 4.516 1.00 98.31 116 LEU A O 1
ATOM 887 N N . VAL A 1 117 ? -7.671 -8.725 2.394 1.00 98.62 117 VAL A N 1
ATOM 888 C CA . VAL A 1 117 ? -7.905 -7.275 2.348 1.00 98.62 117 VAL A CA 1
ATOM 889 C C . VAL A 1 117 ? -9.401 -6.979 2.371 1.00 98.62 117 VAL A C 1
ATOM 891 O O . VAL A 1 117 ? -10.092 -7.178 1.368 1.00 98.62 117 VAL A O 1
ATOM 894 N N . ILE A 1 118 ? -9.867 -6.415 3.486 1.00 98.50 118 ILE A N 1
ATOM 895 C CA . ILE A 1 118 ? -11.266 -6.013 3.702 1.00 98.50 118 ILE A CA 1
ATOM 896 C C . ILE A 1 118 ? -11.456 -4.494 3.733 1.00 98.50 118 ILE A C 1
ATOM 898 O O . ILE A 1 118 ? -12.577 -4.012 3.564 1.00 98.50 118 ILE A O 1
ATOM 902 N N . GLY A 1 119 ? -10.371 -3.733 3.903 1.00 98.44 119 GLY A N 1
ATOM 903 C CA . GLY A 1 119 ? -10.435 -2.281 3.947 1.00 98.44 119 GLY A CA 1
ATOM 904 C C . GLY A 1 119 ? -9.118 -1.580 3.658 1.00 98.44 119 GLY A C 1
ATOM 905 O O . GLY A 1 119 ? -8.039 -2.174 3.690 1.00 98.44 119 GLY A O 1
ATOM 906 N N . PHE A 1 120 ? -9.215 -0.286 3.379 1.00 98.25 120 PHE A N 1
ATOM 907 C CA . PHE A 1 120 ? -8.060 0.572 3.156 1.00 98.25 120 PHE A CA 1
ATOM 908 C C . PHE A 1 120 ? -8.303 1.969 3.716 1.00 98.25 120 PHE A C 1
ATOM 910 O O . PHE A 1 120 ? -9.337 2.585 3.458 1.00 98.25 120 PHE A O 1
ATOM 917 N N . ILE A 1 121 ? -7.331 2.486 4.458 1.00 97.69 121 ILE A N 1
ATOM 918 C CA . ILE A 1 121 ? -7.304 3.867 4.927 1.00 97.69 121 ILE A CA 1
ATOM 919 C C . ILE A 1 121 ? -6.239 4.585 4.111 1.00 97.69 121 ILE A C 1
ATOM 921 O O . ILE A 1 121 ? -5.036 4.385 4.299 1.00 97.69 121 ILE A O 1
ATOM 925 N N . SER A 1 122 ? -6.696 5.419 3.182 1.00 94.00 122 SER A N 1
ATOM 926 C CA . SER A 1 122 ? -5.803 6.158 2.301 1.00 94.00 122 SER A CA 1
ATOM 927 C C . SER A 1 122 ? -5.166 7.343 3.014 1.00 94.00 122 SER A C 1
ATOM 929 O O . SER A 1 122 ? -4.004 7.602 2.760 1.00 94.00 122 SER A O 1
ATOM 931 N N . HIS A 1 123 ? -5.867 8.065 3.882 1.00 94.38 123 HIS A N 1
ATOM 932 C CA . HIS A 1 123 ? -5.346 9.273 4.531 1.00 94.38 123 HIS A CA 1
ATOM 933 C C . HIS A 1 123 ? -5.378 9.143 6.061 1.00 94.38 123 HIS A C 1
ATOM 935 O O . HIS A 1 123 ? -6.203 9.786 6.713 1.00 94.38 123 HIS A O 1
ATOM 941 N N . PRO A 1 124 ? -4.536 8.281 6.661 1.00 95.75 124 PRO A N 1
ATOM 942 C CA . PRO A 1 124 ? -4.503 8.113 8.112 1.00 95.75 124 PRO A CA 1
ATOM 943 C C . PRO A 1 124 ? -4.173 9.416 8.856 1.00 95.75 124 PRO A C 1
ATOM 945 O O . PRO A 1 124 ? -4.674 9.625 9.951 1.00 95.75 124 PRO A O 1
ATOM 948 N N . GLU A 1 125 ? -3.424 10.334 8.245 1.00 94.38 125 GLU A N 1
ATOM 949 C CA . GLU A 1 125 ? -3.121 11.665 8.783 1.00 94.38 125 GLU A CA 1
ATOM 950 C C . GLU A 1 125 ? -4.357 12.564 8.965 1.00 94.38 125 GLU A C 1
ATOM 952 O O . GLU A 1 125 ? -4.298 13.562 9.678 1.00 94.38 125 GLU A O 1
ATOM 957 N N . GLN A 1 126 ? -5.477 12.227 8.317 1.00 95.75 126 GLN A N 1
ATOM 958 C CA . GLN A 1 126 ? -6.754 12.932 8.460 1.00 95.75 126 GLN A CA 1
ATOM 959 C C . GLN A 1 126 ? -7.639 12.322 9.558 1.00 95.75 126 GLN A C 1
ATOM 961 O O . GLN A 1 126 ? -8.692 12.877 9.875 1.00 95.75 126 GLN A O 1
ATOM 966 N N . ILE A 1 127 ? -7.238 11.190 10.145 1.00 96.31 127 ILE A N 1
ATOM 967 C CA . ILE A 1 127 ? -7.986 10.521 11.209 1.00 96.31 127 ILE A CA 1
ATOM 968 C C . ILE A 1 127 ? -7.537 11.071 12.560 1.00 96.31 127 ILE A C 1
ATOM 970 O O . ILE A 1 127 ? -6.368 10.996 12.935 1.00 96.31 127 ILE A O 1
ATOM 974 N N . ALA A 1 128 ? -8.494 11.593 13.328 1.00 94.06 128 ALA A N 1
ATOM 975 C CA . ALA A 1 128 ? -8.227 12.141 14.650 1.00 94.06 128 ALA A CA 1
ATOM 976 C C . ALA A 1 128 ? -7.565 11.102 15.577 1.00 94.06 128 ALA A C 1
ATOM 978 O O . ALA A 1 128 ? -8.112 10.027 15.830 1.00 94.06 128 ALA A O 1
ATOM 979 N N . GLY A 1 129 ? -6.403 11.464 16.121 1.00 92.38 129 GLY A N 1
ATOM 980 C CA . GLY A 1 129 ? -5.642 10.638 17.058 1.00 92.38 129 GLY A CA 1
ATOM 981 C C . GLY A 1 129 ? -4.661 9.661 16.411 1.00 92.38 129 GLY A C 1
ATOM 982 O O . GLY A 1 129 ? -3.921 9.030 17.155 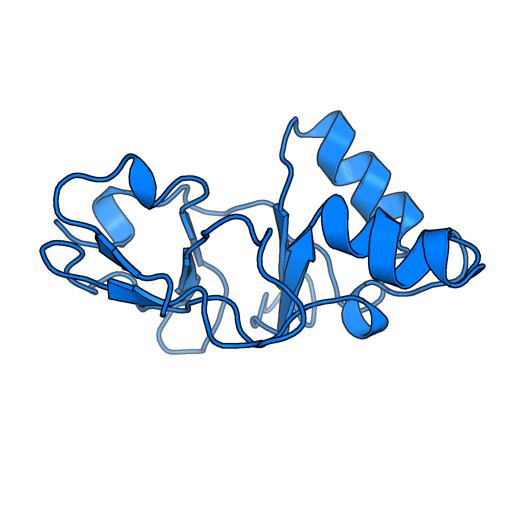1.00 92.38 129 GLY A O 1
ATOM 983 N N . VAL A 1 130 ? -4.616 9.543 15.082 1.00 97.06 130 VAL A N 1
ATOM 984 C CA . VAL A 1 130 ? -3.531 8.817 14.408 1.00 97.06 130 VAL A CA 1
ATOM 985 C C . VAL A 1 130 ? -2.301 9.718 14.329 1.00 97.06 130 VAL A C 1
ATOM 987 O O . VAL A 1 130 ? -2.392 10.888 13.959 1.00 97.06 130 VAL A O 1
ATOM 990 N N . GLU A 1 131 ? -1.139 9.168 14.663 1.00 95.62 131 GLU A N 1
ATOM 991 C CA . GLU A 1 131 ? 0.136 9.882 14.661 1.00 95.62 131 GLU A CA 1
ATOM 992 C C . GLU A 1 131 ? 1.012 9.376 13.514 1.00 95.62 131 GLU A C 1
ATOM 994 O O . GLU A 1 131 ? 1.314 8.185 13.434 1.00 95.62 131 GLU A O 1
ATOM 999 N N . ILE A 1 132 ? 1.444 10.271 12.621 1.00 93.94 132 ILE A N 1
ATOM 1000 C CA . ILE A 1 132 ? 2.444 9.928 11.603 1.00 93.94 132 ILE A CA 1
ATOM 1001 C C . ILE A 1 132 ? 3.825 10.194 12.189 1.00 93.94 132 ILE A C 1
ATOM 1003 O O . ILE A 1 132 ? 4.168 11.342 12.473 1.00 93.94 132 ILE A O 1
ATOM 1007 N N . VAL A 1 133 ? 4.614 9.136 12.355 1.00 91.06 133 VAL A N 1
ATOM 1008 C CA . VAL A 1 133 ? 5.951 9.225 12.941 1.00 91.06 133 VAL A CA 1
ATOM 1009 C C . VAL A 1 133 ? 6.991 9.089 11.839 1.00 91.06 133 VAL A C 1
ATOM 1011 O O . VAL A 1 133 ? 7.083 8.064 11.159 1.00 91.06 133 VAL A O 1
ATOM 1014 N N . TRP A 1 134 ? 7.772 10.150 11.694 1.00 83.19 134 TRP A N 1
ATOM 1015 C CA . TRP A 1 134 ? 9.023 10.196 10.951 1.00 83.19 134 TRP A CA 1
ATOM 1016 C C . TRP A 1 134 ? 10.127 10.217 12.011 1.00 83.19 134 TRP A C 1
ATOM 1018 O O . TRP A 1 134 ? 9.955 10.915 13.010 1.00 83.19 134 TRP A O 1
ATOM 1028 N N . GLY A 1 135 ? 11.167 9.396 11.855 1.00 71.50 135 GLY A N 1
ATOM 1029 C CA . GLY A 1 135 ? 12.231 9.235 12.857 1.00 71.50 135 GLY A CA 1
ATOM 1030 C C . GLY A 1 135 ? 12.891 10.536 13.303 1.00 71.50 135 GLY A C 1
ATOM 1031 O O . GLY A 1 135 ? 12.886 11.513 12.518 1.00 71.50 135 GLY A O 1
#

Solvent-accessible surface area (backbone atoms only — not comparable to full-atom values): 7505 Å² total; per-residue (Å²): 98,35,40,61,79,68,34,44,65,72,54,76,68,42,38,29,80,38,30,42,45,57,52,51,51,46,30,63,76,69,72,46,60,67,33,45,27,14,71,37,93,84,71,26,34,64,64,30,36,42,36,58,65,35,48,45,60,64,28,51,71,67,71,47,56,43,86,79,35,42,35,60,83,49,39,39,75,81,64,50,72,41,47,48,81,39,63,34,61,74,31,72,50,66,57,57,84,45,91,91,44,89,81,72,79,67,48,36,40,25,23,51,99,86,43,24,60,48,23,34,27,69,60,45,83,77,40,83,49,36,41,78,41,68,123